Protein AF-A0A1L0B5M9-F1 (afdb_monomer)

Nearest PDB structures (foldseek):
  4ce4-assembly1_8  TM=8.262E-01  e=2.545E-02  Sus scrofa domesticus
  7azs-assembly1_L35A  TM=8.330E-01  e=3.297E-02  Thermus thermophilus HB8
  7aqc-assembly1_e  TM=8.482E-01  e=4.004E-02  Bacillus subtilis subsp. subtilis str. 168
  7p7u-assembly1_7  TM=8.386E-01  e=1.204E-01  Enterococcus faecalis
  3jcj-assembly1_c  TM=8.312E-01  e=1.204E-01  Escherichia coli

InterPro domains:
  IPR037229 Large ribosomal subunit protein bL35 superfamily [G3DSA:4.10.410.60] (30-116)

pLDDT: mean 73.49, std 15.87, range [45.53, 92.69]

Foldseek 3Di:
DVPVVVVVVVVVVVVVVVVVVPPPPPPPPDQQDADVVLVVFKDKAWDDDPDPDDDPDPDDQTAIAIWGADPDQPDPCVVDDPVVNVVRRDIDGDDPVVVVVNVVRGRDPVVVVRYDD

Radius of gyration: 28.57 Å; Cα contacts (8 Å, |Δi|>4): 88; chains: 1; bounding box: 44×77×72 Å

Structure (mmCIF, N/CA/C/O backbone):
data_AF-A0A1L0B5M9-F1
#
_entry.id   AF-A0A1L0B5M9-F1
#
loop_
_atom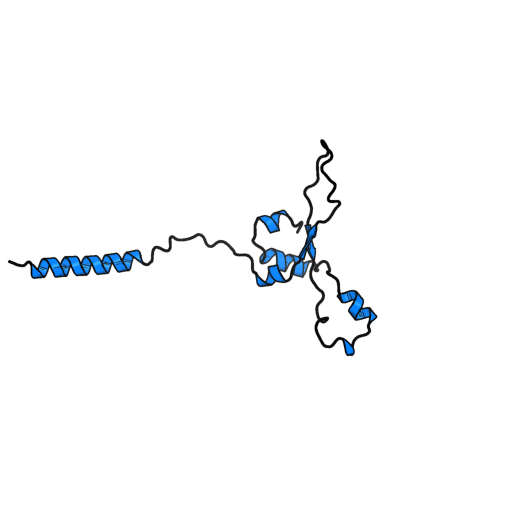_site.group_PDB
_atom_site.id
_atom_site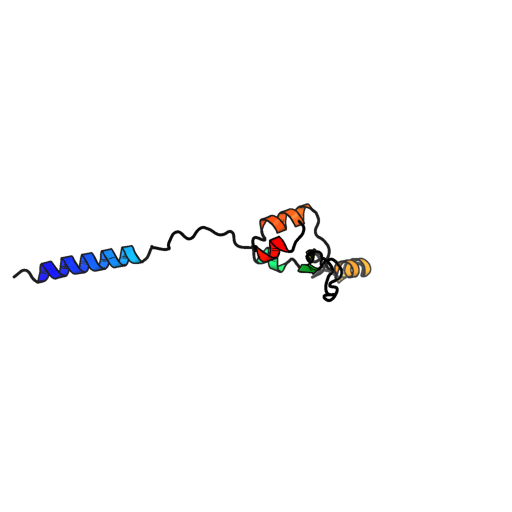.type_symbol
_atom_site.label_atom_id
_atom_site.label_alt_id
_atom_site.label_comp_id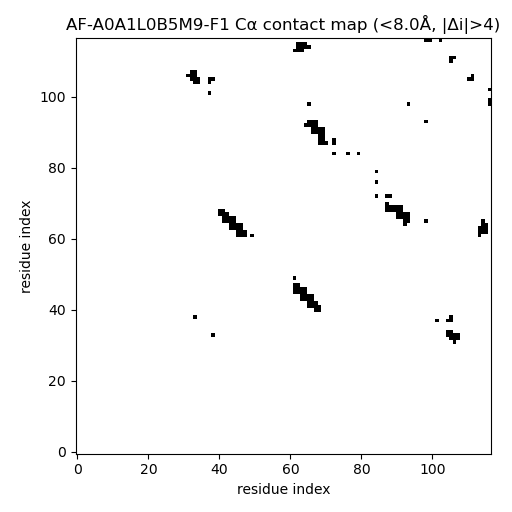
_atom_site.label_asym_id
_atom_site.label_entity_id
_atom_site.label_seq_id
_atom_site.pdbx_PDB_ins_code
_atom_site.Cartn_x
_atom_site.Cartn_y
_atom_site.Cartn_z
_atom_site.occupancy
_atom_site.B_iso_or_equiv
_atom_site.auth_seq_id
_atom_site.auth_comp_id
_atom_site.auth_asym_id
_atom_site.auth_atom_id
_atom_site.pdbx_PDB_model_num
ATOM 1 N N . MET A 1 1 ? -28.931 -50.492 48.708 1.00 47.66 1 MET A N 1
ATOM 2 C CA . MET A 1 1 ? -27.705 -50.072 47.990 1.00 47.66 1 MET A CA 1
ATOM 3 C C . MET A 1 1 ? -28.044 -49.790 46.533 1.00 47.66 1 MET A C 1
ATOM 5 O O . MET A 1 1 ? -28.486 -50.701 45.859 1.00 47.66 1 MET A O 1
ATOM 9 N N . ASN A 1 2 ? -27.847 -48.561 46.046 1.00 52.38 2 ASN A N 1
ATOM 10 C CA . ASN A 1 2 ? -27.824 -48.247 44.606 1.00 52.38 2 ASN A CA 1
ATOM 11 C C . ASN A 1 2 ? -26.658 -47.285 44.295 1.00 52.38 2 ASN A C 1
ATOM 13 O O . ASN A 1 2 ? -26.798 -46.319 43.550 1.00 52.38 2 ASN A O 1
ATOM 17 N N . PHE A 1 3 ? -25.483 -47.568 44.874 1.00 49.97 3 PHE A N 1
ATOM 18 C CA . PHE A 1 3 ? -24.237 -46.821 44.638 1.00 49.97 3 PHE A CA 1
ATOM 19 C C . PHE A 1 3 ? -23.835 -46.789 43.151 1.00 49.97 3 PHE A C 1
ATOM 21 O O . PHE A 1 3 ? -23.246 -45.818 42.685 1.00 49.97 3 PHE A O 1
ATOM 28 N N . LEU A 1 4 ? -24.224 -47.810 42.377 1.00 52.53 4 LEU A N 1
ATOM 29 C CA . LEU A 1 4 ? -23.974 -47.873 40.934 1.00 52.53 4 LEU A CA 1
ATOM 30 C C . LEU A 1 4 ? -24.808 -46.855 40.132 1.00 52.53 4 LEU A C 1
ATOM 32 O O . LEU A 1 4 ? -24.308 -46.314 39.150 1.00 52.53 4 LEU A O 1
ATOM 36 N N . LYS A 1 5 ? -26.038 -46.533 40.569 1.00 51.59 5 LYS A N 1
ATOM 37 C CA . LYS A 1 5 ? -26.913 -45.561 39.880 1.00 51.59 5 LYS A CA 1
ATOM 38 C C . LYS A 1 5 ? -26.490 -44.108 40.116 1.00 51.59 5 LYS A C 1
ATOM 40 O O . LYS A 1 5 ? -26.655 -43.272 39.228 1.00 51.59 5 LYS A O 1
ATOM 45 N N . LEU A 1 6 ? -25.915 -43.808 41.283 1.00 51.44 6 LEU A N 1
ATOM 46 C CA . LEU A 1 6 ? -25.412 -42.465 41.588 1.00 51.44 6 LEU A CA 1
ATOM 47 C C . LEU A 1 6 ? -24.201 -42.120 40.703 1.00 51.44 6 LEU A C 1
ATOM 49 O O . LEU A 1 6 ? -24.145 -41.034 40.135 1.00 51.44 6 LEU A O 1
ATOM 53 N N . ASN A 1 7 ? -23.295 -43.085 40.502 1.00 57.31 7 ASN A N 1
ATOM 54 C CA . ASN A 1 7 ? -22.105 -42.921 39.662 1.00 57.31 7 ASN A CA 1
ATOM 55 C C . ASN A 1 7 ? -22.414 -42.762 38.166 1.00 57.31 7 ASN A C 1
ATOM 57 O O . ASN A 1 7 ? -21.676 -42.075 37.463 1.00 57.31 7 ASN A O 1
ATOM 61 N N . SER A 1 8 ? -23.488 -43.371 37.652 1.00 55.09 8 SER A N 1
ATOM 62 C CA . SER A 1 8 ? -23.902 -43.163 36.256 1.00 55.09 8 SER A CA 1
ATOM 63 C C . SER A 1 8 ? -24.503 -41.776 36.025 1.00 55.09 8 SER A C 1
ATOM 65 O O . SER A 1 8 ? -24.272 -41.176 34.977 1.00 55.09 8 SER A O 1
ATOM 67 N N . PHE A 1 9 ? -25.241 -41.244 37.005 1.00 56.41 9 PHE A N 1
ATOM 68 C CA . PHE A 1 9 ? -25.853 -39.919 36.903 1.00 56.41 9 PHE A CA 1
ATOM 69 C C . PHE A 1 9 ? -24.792 -38.814 36.990 1.00 56.41 9 PHE A C 1
ATOM 71 O O . PHE A 1 9 ? -24.768 -37.912 36.155 1.00 56.41 9 PHE A O 1
ATOM 78 N N . THR A 1 10 ? -23.842 -38.932 37.923 1.00 55.88 10 THR A N 1
ATOM 79 C CA . THR A 1 10 ? -22.735 -37.972 38.063 1.00 55.88 10 THR A CA 1
ATOM 80 C C . THR A 1 10 ? -21.754 -38.021 36.888 1.00 55.88 10 THR A C 1
ATOM 82 O O . THR A 1 10 ? -21.311 -36.962 36.442 1.00 55.88 10 THR A O 1
ATOM 85 N N . LYS A 1 11 ? -21.473 -39.202 36.311 1.00 56.78 11 LYS A N 1
ATOM 86 C CA . LYS A 1 11 ? -20.664 -39.316 35.080 1.00 56.78 11 LYS A CA 1
ATOM 87 C C . LYS A 1 11 ? -21.343 -38.678 33.866 1.00 56.78 11 LYS A C 1
ATOM 89 O O . LYS A 1 11 ? -20.682 -37.959 33.121 1.00 56.78 11 LYS A O 1
ATOM 94 N N . ASN A 1 12 ? -22.651 -38.879 33.679 1.00 53.56 12 ASN A N 1
ATOM 95 C CA . ASN A 1 12 ? -23.386 -38.225 32.586 1.00 53.56 12 ASN A CA 1
ATOM 96 C C . ASN A 1 12 ? -23.391 -36.700 32.738 1.00 53.56 12 ASN A C 1
ATOM 98 O O . ASN A 1 12 ? -23.165 -35.980 31.768 1.00 53.56 12 ASN A O 1
ATOM 102 N N . ILE A 1 13 ? -23.556 -36.210 33.966 1.00 55.06 13 ILE A N 1
ATOM 103 C CA . ILE A 1 13 ? -23.497 -34.781 34.268 1.00 55.06 13 ILE A CA 1
ATOM 104 C C . ILE A 1 13 ? -22.107 -34.200 33.942 1.00 55.06 13 ILE A C 1
ATOM 106 O O . ILE A 1 13 ? -22.014 -33.175 33.264 1.00 55.06 13 ILE A O 1
ATOM 110 N N . GLN A 1 14 ? -21.020 -34.877 34.323 1.00 55.97 14 GLN A N 1
ATOM 111 C CA . GLN A 1 14 ? -19.650 -34.438 34.014 1.00 55.97 14 GLN A CA 1
ATOM 112 C C . GLN A 1 14 ? -19.365 -34.364 32.503 1.00 55.97 14 GLN A C 1
ATOM 114 O O . GLN A 1 14 ? -18.753 -33.395 32.050 1.00 55.97 14 GLN A O 1
ATOM 119 N N . HIS A 1 15 ? -19.860 -35.321 31.710 1.00 51.47 15 HIS A N 1
ATOM 120 C CA . HIS A 1 15 ? -19.733 -35.282 30.247 1.00 51.47 15 HIS A CA 1
ATOM 121 C C . HIS A 1 15 ? -20.578 -34.172 29.602 1.00 51.47 15 HIS A C 1
ATOM 123 O O . HIS A 1 15 ? -20.135 -33.549 28.636 1.00 51.47 15 HIS A O 1
ATOM 129 N N . THR A 1 16 ? -21.757 -33.856 30.151 1.00 53.09 16 THR A N 1
ATOM 130 C CA . THR A 1 16 ? -22.553 -32.712 29.672 1.00 53.09 16 THR A CA 1
ATOM 131 C C . THR A 1 16 ? -21.902 -31.366 30.007 1.00 53.09 16 THR A C 1
ATOM 133 O O . THR A 1 16 ? -21.843 -30.493 29.142 1.00 53.09 16 THR A O 1
ATOM 136 N N . PHE A 1 17 ? -21.307 -31.203 31.195 1.00 50.56 17 PHE A N 1
ATOM 137 C CA . PHE A 1 17 ? -20.585 -29.974 31.552 1.00 50.56 17 PHE A CA 1
ATOM 138 C C . PHE A 1 17 ? -19.289 -29.786 30.743 1.00 50.56 17 PHE A C 1
ATOM 140 O O . PHE A 1 17 ? -18.965 -28.656 30.367 1.00 50.56 17 PHE A O 1
ATOM 147 N N . SER A 1 18 ? -18.569 -30.863 30.399 1.00 51.06 18 SER A N 1
ATOM 148 C CA . SER A 1 18 ? -17.358 -30.756 29.566 1.00 51.06 18 SER A CA 1
ATOM 149 C C . SER A 1 18 ? -17.661 -30.416 28.098 1.00 51.06 18 SER A C 1
ATOM 151 O O . SER A 1 18 ? -16.814 -29.834 27.414 1.00 51.06 18 SER A O 1
ATOM 153 N N . LEU A 1 19 ? -18.861 -30.747 27.606 1.00 48.62 19 LEU A N 1
ATOM 154 C CA . LEU A 1 19 ? -19.331 -30.362 26.271 1.00 48.62 19 LEU A CA 1
ATOM 155 C C . LEU A 1 19 ? -19.823 -28.908 26.218 1.00 48.62 19 LEU A C 1
ATOM 157 O O . LEU A 1 19 ? -19.638 -28.246 25.197 1.00 48.62 19 LEU A O 1
ATOM 161 N N . VAL A 1 20 ? -20.370 -28.378 27.317 1.00 50.22 20 VAL A N 1
ATOM 162 C CA . VAL A 1 20 ? -20.799 -26.969 27.402 1.00 50.22 20 VAL A CA 1
ATOM 163 C C . VAL A 1 20 ? -19.604 -26.015 27.571 1.00 50.22 20 VAL A C 1
ATOM 165 O O . VAL A 1 20 ? -19.612 -24.917 27.014 1.00 50.22 20 VAL A O 1
ATOM 168 N N . ASN A 1 21 ? -18.520 -26.445 28.229 1.00 45.53 21 ASN A N 1
ATOM 169 C CA . ASN A 1 21 ? -17.331 -25.603 28.440 1.00 45.53 21 ASN A CA 1
ATOM 170 C C . ASN A 1 21 ? -16.427 -25.412 27.207 1.00 45.53 21 ASN A C 1
ATOM 172 O O . ASN A 1 21 ? -15.568 -24.535 27.225 1.00 45.53 21 ASN A O 1
ATOM 176 N N . ASN A 1 22 ? -16.614 -26.166 26.118 1.00 48.41 22 ASN A N 1
ATOM 177 C CA . ASN A 1 22 ? -15.731 -26.082 24.943 1.00 48.41 22 ASN A CA 1
ATOM 178 C C . ASN A 1 22 ? -16.214 -25.151 23.819 1.00 48.41 22 ASN A C 1
ATOM 180 O O . ASN A 1 22 ? -15.602 -25.115 22.751 1.00 48.41 22 ASN A O 1
ATOM 184 N N . ARG A 1 23 ? -17.288 -24.375 24.017 1.00 48.97 23 ARG A N 1
ATOM 185 C CA . ARG A 1 23 ? -17.748 -23.401 23.004 1.00 48.97 23 ARG A CA 1
ATOM 186 C C . ARG A 1 23 ? -18.145 -22.033 23.546 1.00 48.97 23 ARG A C 1
ATOM 188 O O . ARG A 1 23 ? -18.756 -21.258 22.819 1.00 48.97 23 ARG A O 1
ATOM 195 N N . PHE A 1 24 ? -17.698 -21.659 24.742 1.00 47.66 24 PHE A N 1
ATOM 196 C CA . PHE A 1 24 ? -17.606 -20.241 25.098 1.00 47.66 24 PHE A CA 1
ATOM 197 C C . PHE A 1 24 ? -16.348 -19.628 24.468 1.00 47.66 24 PHE A C 1
ATOM 199 O O . PHE A 1 24 ? -15.461 -19.109 25.142 1.00 47.66 24 PHE A O 1
ATOM 206 N N . TYR A 1 25 ? -16.284 -19.627 23.133 1.00 52.59 25 TYR A N 1
ATOM 207 C CA . TYR A 1 25 ? -15.614 -18.518 22.469 1.00 52.59 25 TYR A CA 1
ATOM 208 C C . TYR A 1 25 ? -16.499 -17.315 22.766 1.00 52.59 25 TYR A C 1
ATOM 210 O O . TYR A 1 25 ? -17.493 -17.101 22.074 1.00 52.59 25 TYR A O 1
ATOM 218 N N . GLY A 1 26 ? -16.207 -16.601 23.861 1.00 54.62 26 GLY A N 1
ATOM 219 C CA . GLY A 1 26 ? -16.895 -15.358 24.192 1.00 54.62 26 GLY A CA 1
ATOM 220 C C . GLY A 1 26 ? -17.026 -14.550 22.911 1.00 54.62 26 GLY A C 1
ATOM 221 O O . GLY A 1 26 ? -16.038 -14.455 22.180 1.00 54.62 26 GLY A O 1
ATOM 222 N N . ALA A 1 27 ? -18.248 -14.106 22.596 1.00 59.44 27 ALA A N 1
ATOM 223 C CA . ALA A 1 27 ? -18.602 -13.457 21.339 1.00 59.44 27 ALA A CA 1
ATOM 224 C C . ALA A 1 27 ? -17.687 -12.247 21.115 1.00 59.44 27 ALA A C 1
ATOM 226 O O . ALA A 1 27 ? -17.961 -11.124 21.533 1.00 59.44 27 ALA A O 1
ATOM 227 N N . LYS A 1 28 ? -16.517 -12.502 20.532 1.00 62.91 28 LYS A N 1
ATOM 228 C CA . LYS A 1 28 ? -15.468 -11.515 20.374 1.00 62.91 28 LYS A CA 1
ATOM 229 C C . LYS A 1 28 ? -15.937 -10.663 19.220 1.00 62.91 28 LYS A C 1
ATOM 231 O O . LYS A 1 28 ? -16.049 -11.168 18.104 1.00 62.91 28 LYS A O 1
ATOM 236 N N . LEU A 1 29 ? -16.251 -9.400 19.505 1.00 72.88 29 LEU A N 1
ATOM 237 C CA . LEU A 1 29 ? -16.613 -8.420 18.487 1.00 72.88 29 LEU A CA 1
ATOM 238 C C . LEU A 1 29 ? -15.668 -8.578 17.292 1.00 72.88 29 LEU A C 1
ATOM 240 O O . LEU A 1 29 ? -14.441 -8.543 17.440 1.00 72.88 29 LEU A O 1
ATOM 244 N N . HIS A 1 30 ? -16.242 -8.826 16.115 1.00 74.69 30 HIS A N 1
ATOM 245 C CA . HIS A 1 30 ? -15.469 -9.022 14.899 1.00 74.69 30 HIS A CA 1
ATOM 246 C C . HIS A 1 30 ? -14.769 -7.708 14.544 1.00 74.69 30 HIS A C 1
ATOM 248 O O . HIS A 1 30 ? -15.344 -6.813 13.932 1.00 74.69 30 HIS A O 1
ATOM 254 N N . HIS A 1 31 ? -13.504 -7.575 14.942 1.00 79.25 31 HIS A N 1
ATOM 255 C CA . HIS A 1 31 ? -12.673 -6.460 14.516 1.00 79.25 31 HIS A CA 1
ATOM 256 C C . HIS A 1 31 ? -12.199 -6.692 13.082 1.00 79.25 31 HIS A C 1
ATOM 258 O O . HIS A 1 31 ? -11.596 -7.726 12.777 1.00 79.25 31 HIS A O 1
ATOM 264 N N . LEU A 1 32 ? -12.431 -5.707 12.213 1.00 83.69 32 LEU A N 1
ATOM 265 C CA . LEU A 1 32 ? -11.863 -5.694 10.869 1.00 83.69 32 LEU A CA 1
ATOM 266 C C . LEU A 1 32 ? -10.335 -5.715 10.969 1.00 83.69 32 LEU A C 1
ATOM 268 O O . LEU A 1 32 ? -9.721 -4.833 11.573 1.00 83.69 32 LEU A O 1
ATOM 272 N N . LYS A 1 33 ? -9.719 -6.744 10.388 1.00 87.62 33 LYS A N 1
ATOM 273 C CA . LYS A 1 33 ? -8.264 -6.903 10.358 1.00 87.62 33 LYS A CA 1
ATOM 274 C C . LYS A 1 33 ? -7.710 -6.313 9.069 1.00 87.62 33 LYS A C 1
ATOM 276 O O . LYS A 1 33 ? -8.279 -6.513 8.000 1.00 87.62 33 LYS A O 1
ATOM 281 N N . THR A 1 34 ? -6.566 -5.639 9.161 1.00 88.56 34 THR A N 1
ATOM 282 C CA . THR A 1 34 ? -5.824 -5.191 7.977 1.00 88.56 34 THR A CA 1
ATOM 283 C C . THR A 1 34 ? -5.458 -6.377 7.093 1.00 88.56 34 THR A C 1
ATOM 285 O O . THR A 1 34 ? -4.913 -7.378 7.568 1.00 88.56 34 THR A O 1
ATOM 288 N N . ASN A 1 35 ? -5.698 -6.249 5.790 1.00 92.06 35 ASN A N 1
ATOM 289 C CA . ASN A 1 35 ? -5.249 -7.243 4.828 1.00 92.06 35 ASN A CA 1
ATOM 290 C C . ASN A 1 35 ? -3.722 -7.155 4.668 1.00 92.06 35 ASN A C 1
ATOM 292 O O . ASN A 1 35 ? -3.193 -6.226 4.052 1.00 92.06 35 ASN A O 1
ATOM 296 N N . LYS A 1 36 ? -3.009 -8.153 5.202 1.00 90.56 36 LYS A N 1
ATOM 297 C CA . LYS A 1 36 ? -1.538 -8.215 5.178 1.00 90.56 36 LYS A CA 1
ATOM 298 C C . LYS A 1 36 ? -0.962 -8.159 3.760 1.00 90.56 36 LYS A C 1
ATOM 300 O O . LYS A 1 36 ? 0.088 -7.560 3.554 1.00 90.56 36 LYS A O 1
ATOM 305 N N . SER A 1 37 ? -1.661 -8.728 2.775 1.00 92.69 37 SER A N 1
ATOM 306 C CA . SER A 1 37 ? -1.203 -8.720 1.379 1.00 92.69 37 SER A CA 1
ATOM 307 C C . SER A 1 37 ? -1.198 -7.311 0.780 1.00 92.69 37 SER A C 1
ATOM 309 O O . SER A 1 37 ? -0.285 -6.963 0.033 1.00 92.69 37 SER A O 1
ATOM 311 N N . VAL A 1 38 ? -2.170 -6.472 1.151 1.00 89.94 38 VAL A N 1
ATOM 312 C CA . VAL A 1 38 ? -2.222 -5.067 0.732 1.00 89.94 38 VAL A CA 1
ATOM 313 C C . VAL A 1 38 ? -1.132 -4.283 1.450 1.00 89.94 38 VAL A C 1
ATOM 315 O O . VAL A 1 38 ? -0.363 -3.580 0.799 1.00 89.94 38 VAL A O 1
ATOM 318 N N . LEU A 1 39 ? -1.002 -4.480 2.765 1.00 88.69 39 LEU A N 1
AT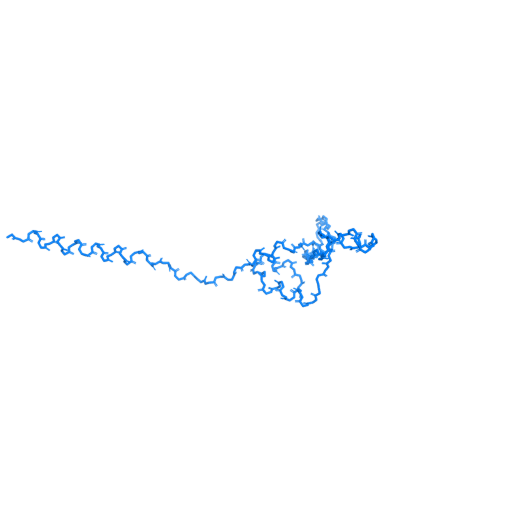OM 319 C CA . LEU A 1 39 ? 0.015 -3.816 3.579 1.00 88.69 39 LEU A CA 1
ATOM 320 C C . LEU A 1 39 ? 1.443 -4.093 3.075 1.00 88.69 39 LEU A C 1
ATOM 322 O O . LEU A 1 39 ? 2.248 -3.177 2.985 1.00 88.69 39 LEU A O 1
ATOM 326 N N . SER A 1 40 ? 1.743 -5.329 2.666 1.00 90.75 40 SER A N 1
ATOM 327 C CA . SER A 1 40 ? 3.071 -5.709 2.152 1.00 90.75 40 SER A CA 1
ATOM 328 C C . SER A 1 40 ? 3.470 -5.030 0.833 1.00 90.75 40 SER A C 1
ATOM 330 O O . SER A 1 40 ? 4.644 -5.022 0.468 1.00 90.75 40 SER A O 1
ATOM 332 N N . ARG A 1 41 ? 2.501 -4.472 0.095 1.00 90.19 41 ARG A N 1
ATOM 333 C CA . ARG A 1 41 ? 2.712 -3.857 -1.227 1.00 90.19 41 ARG A CA 1
ATOM 334 C C . ARG A 1 41 ? 2.758 -2.333 -1.183 1.00 90.19 41 ARG A C 1
ATOM 336 O O . ARG A 1 41 ? 3.042 -1.711 -2.209 1.00 90.19 41 ARG A O 1
ATOM 343 N N . ILE A 1 42 ? 2.483 -1.742 -0.024 1.00 90.88 42 ILE A N 1
ATOM 344 C CA . ILE A 1 42 ? 2.516 -0.298 0.185 1.00 90.88 42 ILE A CA 1
ATOM 345 C C . ILE A 1 42 ? 3.733 0.085 1.020 1.00 90.88 42 ILE A C 1
ATOM 347 O O . ILE A 1 42 ? 4.144 -0.636 1.926 1.00 90.88 42 ILE A O 1
ATOM 351 N N . LYS A 1 43 ? 4.303 1.247 0.721 1.00 89.75 43 LYS A N 1
ATOM 352 C CA . LYS A 1 43 ? 5.316 1.899 1.544 1.00 89.75 43 LYS A CA 1
ATOM 353 C C . LYS A 1 43 ? 4.726 3.199 2.066 1.00 89.75 43 LYS A C 1
ATOM 355 O O . LYS A 1 43 ? 4.216 3.994 1.285 1.00 89.75 43 LYS A O 1
ATOM 360 N N . ILE A 1 44 ? 4.785 3.395 3.374 1.00 88.00 44 ILE A N 1
ATOM 361 C CA . ILE A 1 44 ? 4.362 4.634 4.023 1.00 88.00 44 ILE A CA 1
ATOM 362 C C . ILE A 1 44 ? 5.610 5.507 4.139 1.00 88.00 44 ILE A C 1
ATOM 364 O O . ILE A 1 44 ? 6.633 5.049 4.649 1.00 88.00 44 ILE A O 1
ATOM 368 N N . VAL A 1 45 ? 5.559 6.717 3.594 1.00 85.75 45 VAL A N 1
ATOM 369 C CA . VAL A 1 45 ? 6.704 7.633 3.523 1.00 85.75 45 VAL A CA 1
ATOM 370 C C . VAL A 1 45 ? 6.307 8.957 4.172 1.00 85.75 45 VAL A C 1
ATOM 372 O O . VAL A 1 45 ? 5.242 9.466 3.829 1.00 85.75 45 VAL A O 1
ATOM 375 N N . PRO A 1 46 ? 7.109 9.517 5.094 1.00 80.81 46 PRO A N 1
ATOM 376 C CA . PRO A 1 46 ? 6.827 10.831 5.662 1.00 80.81 46 PRO A CA 1
ATOM 377 C C . PRO A 1 46 ? 6.864 11.905 4.569 1.00 80.81 46 PRO A C 1
ATOM 379 O O . PRO A 1 46 ? 7.696 11.866 3.661 1.00 80.81 46 PRO A O 1
ATOM 382 N N . GLN A 1 47 ? 5.944 12.853 4.654 1.00 73.50 47 GLN A N 1
ATOM 383 C CA . GLN A 1 47 ? 5.811 14.008 3.783 1.00 73.50 47 GLN A CA 1
ATOM 384 C C . GLN A 1 47 ? 6.024 15.267 4.628 1.00 73.50 47 GLN A C 1
ATOM 386 O O . GLN A 1 47 ? 5.339 15.488 5.624 1.00 73.50 47 GLN A O 1
ATOM 391 N N . GLY A 1 48 ? 6.995 16.081 4.213 1.00 63.72 48 GLY A N 1
ATOM 392 C CA . GLY A 1 48 ? 7.411 17.292 4.918 1.00 63.72 48 GLY A CA 1
ATOM 393 C C . GLY A 1 48 ? 8.783 17.158 5.579 1.00 63.72 48 GLY A C 1
ATOM 394 O O . GLY A 1 48 ? 9.388 16.085 5.605 1.00 63.72 48 GLY A O 1
ATOM 395 N N . ALA A 1 49 ? 9.298 18.279 6.082 1.00 55.28 49 ALA A N 1
ATOM 396 C CA . ALA A 1 49 ? 10.553 18.290 6.813 1.00 55.28 49 ALA A CA 1
ATOM 397 C C . ALA A 1 49 ? 10.334 17.668 8.199 1.00 55.28 49 ALA A C 1
ATOM 399 O O . ALA A 1 49 ? 9.606 18.218 9.020 1.00 55.28 49 ALA A O 1
ATOM 400 N N . THR A 1 50 ? 11.003 16.553 8.486 1.00 54.69 50 THR A N 1
ATOM 401 C CA . THR A 1 50 ? 11.195 16.057 9.855 1.00 54.69 50 THR A CA 1
ATOM 402 C C . THR A 1 50 ? 12.167 16.998 10.571 1.00 54.69 50 THR A C 1
ATOM 404 O O . THR A 1 50 ? 13.329 16.649 10.778 1.00 54.69 50 THR A O 1
ATOM 407 N N . LYS A 1 51 ? 11.775 18.251 10.830 1.00 52.69 51 LYS A N 1
ATOM 408 C CA . LYS A 1 51 ? 12.664 19.181 11.534 1.00 52.69 51 LYS A CA 1
ATOM 409 C C . LYS A 1 51 ? 12.812 18.735 12.994 1.00 52.69 51 LYS A C 1
ATOM 411 O O . LYS A 1 51 ? 11.822 18.316 13.595 1.00 52.69 51 LYS A O 1
ATOM 416 N N . PRO A 1 52 ? 14.029 18.810 13.561 1.00 51.25 52 PRO A N 1
ATOM 417 C CA . PRO A 1 52 ? 14.241 18.576 14.979 1.00 51.25 52 PRO A CA 1
ATOM 418 C C . PRO A 1 52 ? 13.480 19.625 15.790 1.00 51.25 52 PRO A C 1
ATOM 420 O O . PRO A 1 52 ? 13.348 20.774 15.369 1.00 51.25 52 PRO A O 1
ATOM 423 N N . THR A 1 53 ? 12.975 19.187 16.938 1.00 51.22 53 THR A N 1
ATOM 424 C CA . THR A 1 53 ? 12.201 19.943 17.921 1.00 51.22 53 THR A CA 1
ATOM 425 C C . THR A 1 53 ? 12.908 21.248 18.299 1.00 51.22 53 THR A C 1
ATOM 427 O O . THR A 1 53 ? 13.754 21.269 19.188 1.00 51.22 53 THR A O 1
ATOM 430 N N . ILE A 1 54 ? 12.567 22.347 17.627 1.00 55.69 54 ILE A N 1
ATOM 431 C CA . ILE A 1 54 ? 12.833 23.689 18.144 1.00 55.69 54 ILE A CA 1
ATOM 432 C C . ILE A 1 54 ? 11.765 23.922 19.221 1.00 55.69 54 ILE A C 1
ATOM 434 O O . ILE A 1 54 ? 10.576 23.770 18.919 1.00 55.69 54 ILE A O 1
ATOM 438 N N . PRO A 1 55 ? 12.138 24.228 20.474 1.00 52.56 55 PRO A N 1
ATOM 439 C CA . PRO A 1 55 ? 11.150 24.493 21.510 1.00 52.56 55 PRO A CA 1
ATOM 440 C C . PRO A 1 55 ? 10.297 25.705 21.094 1.00 52.56 55 PRO A C 1
ATOM 442 O O . PRO A 1 55 ? 10.838 26.732 20.693 1.00 52.56 55 PRO A O 1
ATOM 445 N N . ASN A 1 56 ? 8.969 25.562 21.190 1.00 57.03 56 ASN A N 1
ATOM 446 C CA . ASN A 1 56 ? 7.928 26.576 20.929 1.00 57.03 56 ASN A CA 1
ATOM 447 C C . ASN A 1 56 ? 7.461 26.794 19.477 1.00 57.03 56 ASN A C 1
ATOM 449 O O . ASN A 1 56 ? 6.870 27.831 19.189 1.00 57.03 56 ASN A O 1
ATOM 453 N N . THR A 1 57 ? 7.647 25.839 18.562 1.00 59.19 57 THR A N 1
ATOM 454 C CA . THR A 1 57 ? 6.923 25.863 17.270 1.00 59.19 57 THR A CA 1
ATOM 455 C C . THR A 1 57 ? 5.796 24.833 17.289 1.00 59.19 57 THR A C 1
ATOM 457 O O . THR A 1 57 ? 6.037 23.684 17.652 1.00 59.19 57 THR A O 1
ATOM 460 N N . GLU A 1 58 ? 4.575 25.221 16.904 1.00 57.72 58 GLU A N 1
ATOM 461 C CA . GLU A 1 58 ? 3.487 24.273 16.640 1.00 57.72 58 GLU A CA 1
ATOM 462 C C . GLU A 1 58 ? 3.922 23.355 15.490 1.00 57.72 58 GLU A C 1
ATOM 464 O O . GLU A 1 58 ? 3.996 23.756 14.329 1.00 57.72 58 GLU A O 1
ATOM 469 N N . VAL A 1 59 ? 4.331 22.133 15.832 1.00 57.16 59 VAL A N 1
ATOM 470 C CA . VAL A 1 59 ? 4.792 21.148 14.855 1.00 57.16 59 VAL A CA 1
ATOM 471 C C . VAL A 1 59 ? 3.559 20.539 14.201 1.00 57.16 59 VAL A C 1
ATOM 473 O O . VAL A 1 59 ? 2.792 19.835 14.862 1.00 57.16 59 VAL A O 1
ATOM 476 N N . GLU A 1 60 ? 3.371 20.796 12.905 1.00 56.41 60 GLU A N 1
ATOM 477 C CA . GLU A 1 60 ? 2.361 20.090 12.119 1.00 56.41 60 GLU A CA 1
ATOM 478 C C . GLU A 1 60 ? 2.577 18.575 12.257 1.00 56.41 60 GLU A C 1
ATOM 480 O O . GLU A 1 60 ? 3.718 18.099 12.169 1.00 56.41 60 GLU A O 1
ATOM 485 N N . PRO A 1 61 ? 1.512 17.788 12.493 1.00 56.78 61 PRO A N 1
ATOM 486 C CA . PRO A 1 61 ? 1.651 16.348 12.605 1.00 56.78 61 PRO A CA 1
ATOM 487 C C . PRO A 1 61 ? 2.274 15.808 11.311 1.00 56.78 61 PRO A C 1
ATOM 489 O O . PRO A 1 61 ? 1.871 16.223 10.222 1.00 56.78 61 PRO A O 1
ATOM 492 N N . PRO A 1 62 ? 3.248 14.884 11.398 1.00 60.84 62 PRO A N 1
ATOM 493 C CA . PRO A 1 62 ? 3.901 14.350 10.215 1.00 60.84 62 PRO A CA 1
ATOM 494 C C . PRO A 1 62 ? 2.847 13.725 9.300 1.00 60.84 62 PRO A C 1
ATOM 496 O O . PRO A 1 62 ? 2.220 12.725 9.648 1.00 60.84 62 PRO A O 1
ATOM 499 N N . SER A 1 63 ? 2.636 14.336 8.136 1.00 69.19 63 SER A N 1
ATOM 500 C CA . SER A 1 63 ? 1.794 13.762 7.092 1.00 69.19 63 SER A CA 1
ATOM 501 C C . SER A 1 63 ? 2.545 12.592 6.461 1.00 69.19 63 SER A C 1
ATOM 503 O O . SER A 1 63 ? 3.755 12.674 6.253 1.00 69.19 63 SER A O 1
ATOM 505 N N . PHE A 1 64 ? 1.882 11.472 6.179 1.00 80.06 64 PHE A N 1
ATOM 506 C CA . PHE A 1 64 ? 2.510 10.356 5.472 1.00 80.06 64 PHE A CA 1
ATOM 507 C C . PHE A 1 64 ? 1.800 10.076 4.151 1.00 80.06 64 PHE A C 1
ATOM 509 O O . PHE A 1 64 ? 0.574 9.975 4.080 1.00 80.06 64 PHE A O 1
ATOM 516 N N . LYS A 1 65 ? 2.592 9.858 3.099 1.00 85.56 65 LYS A N 1
ATOM 517 C CA . LYS A 1 65 ? 2.123 9.402 1.791 1.00 85.56 65 LYS A CA 1
ATOM 518 C C . LYS A 1 65 ? 2.190 7.892 1.666 1.00 85.56 65 LYS A C 1
ATOM 520 O O . LYS A 1 65 ? 3.128 7.242 2.130 1.00 85.56 65 LYS A O 1
ATOM 525 N N . ILE A 1 66 ? 1.222 7.344 0.938 1.00 89.31 66 ILE A N 1
ATOM 526 C CA . ILE A 1 66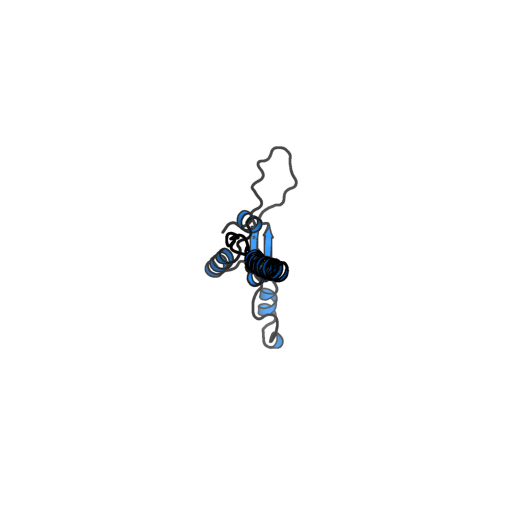 ? 1.272 5.964 0.464 1.00 89.31 66 ILE A CA 1
ATOM 527 C C . ILE A 1 66 ? 1.997 5.934 -0.872 1.00 89.31 66 ILE A C 1
ATOM 529 O O . ILE A 1 66 ? 1.637 6.639 -1.809 1.00 89.31 66 ILE A O 1
ATOM 533 N N . MET A 1 67 ? 2.970 5.045 -0.974 1.00 90.69 67 MET A N 1
ATOM 534 C CA . MET A 1 67 ? 3.772 4.830 -2.161 1.00 90.69 67 MET A CA 1
ATOM 535 C C . MET A 1 67 ? 3.699 3.353 -2.570 1.00 90.69 67 MET A C 1
ATOM 537 O O . MET A 1 67 ? 3.665 2.457 -1.727 1.00 90.69 67 MET A O 1
ATOM 541 N N . THR A 1 68 ? 3.672 3.074 -3.870 1.00 91.94 68 THR A N 1
ATOM 542 C CA . THR A 1 68 ? 3.579 1.717 -4.443 1.00 91.94 68 THR A CA 1
ATOM 543 C C . THR A 1 68 ? 4.671 1.497 -5.483 1.00 91.94 68 THR A C 1
ATOM 545 O O . THR A 1 68 ? 5.127 2.445 -6.119 1.00 91.94 68 THR A O 1
ATOM 548 N N . LYS A 1 69 ? 5.117 0.251 -5.666 1.00 91.19 69 LYS A N 1
ATOM 549 C CA . LYS A 1 69 ? 6.090 -0.089 -6.717 1.00 91.19 69 LYS A CA 1
ATOM 550 C C . LYS A 1 69 ? 5.422 -0.124 -8.092 1.00 91.19 69 LYS A C 1
ATOM 552 O O . LYS A 1 69 ? 4.244 -0.464 -8.216 1.00 91.19 69 LYS A O 1
ATOM 557 N N . HIS A 1 70 ? 6.190 0.164 -9.138 1.00 89.25 70 HIS A N 1
ATOM 558 C CA . HIS A 1 70 ? 5.738 -0.092 -10.501 1.00 89.25 70 HIS A CA 1
ATOM 559 C C . HIS A 1 70 ? 5.637 -1.594 -10.784 1.00 89.25 70 HIS A C 1
ATOM 561 O O . HIS A 1 70 ? 6.432 -2.405 -10.309 1.00 89.25 70 HIS A O 1
ATOM 567 N N . THR A 1 71 ? 4.662 -1.960 -11.610 1.00 87.38 71 THR A N 1
ATOM 568 C CA . THR A 1 71 ? 4.486 -3.327 -12.097 1.00 87.38 71 THR A CA 1
ATOM 569 C C . THR A 1 71 ? 5.286 -3.568 -13.380 1.00 87.38 71 THR A C 1
ATOM 571 O O . THR A 1 71 ? 5.654 -2.638 -14.106 1.00 87.38 71 THR A O 1
ATOM 574 N N . GLY A 1 72 ? 5.562 -4.842 -13.679 1.00 85.69 72 GLY A N 1
ATOM 575 C CA . GLY A 1 72 ? 6.196 -5.245 -14.938 1.00 85.69 72 GLY A CA 1
ATOM 576 C C . GLY A 1 72 ? 7.699 -4.960 -15.027 1.00 85.69 72 GLY A C 1
ATOM 577 O O . GLY A 1 72 ? 8.215 -4.819 -16.136 1.00 85.69 72 GLY A O 1
ATOM 578 N N . VAL A 1 73 ? 8.387 -4.861 -13.887 1.00 84.81 73 VAL A N 1
ATOM 579 C CA . VAL A 1 73 ? 9.847 -4.641 -13.797 1.00 84.81 73 VAL A CA 1
ATOM 580 C C . VAL A 1 73 ? 10.588 -5.891 -13.314 1.00 84.81 73 VAL A C 1
ATOM 582 O O . VAL A 1 73 ? 11.803 -5.898 -13.271 1.00 84.81 73 VAL A O 1
ATOM 585 N N . GLN A 1 74 ? 9.878 -6.959 -12.947 1.00 85.44 74 GLN A N 1
ATOM 586 C CA . GLN A 1 74 ? 10.501 -8.154 -12.371 1.00 85.44 74 GLN A CA 1
ATOM 587 C C . GLN A 1 74 ? 11.084 -9.095 -13.438 1.00 85.44 74 GLN A C 1
ATOM 589 O O . GLN A 1 74 ? 12.156 -9.656 -13.249 1.00 85.44 74 GLN A O 1
ATOM 594 N N . HIS A 1 75 ? 10.394 -9.248 -14.572 1.00 87.94 75 HIS A N 1
ATOM 595 C CA . HIS A 1 75 ? 10.760 -10.167 -15.653 1.00 87.94 75 HIS A CA 1
ATOM 596 C C . HIS A 1 75 ? 10.487 -9.536 -17.028 1.00 87.94 75 HIS A C 1
ATOM 598 O O . HIS A 1 75 ? 9.792 -8.519 -17.130 1.00 87.94 75 HIS A O 1
ATOM 604 N N . GLY A 1 76 ? 11.037 -10.130 -18.095 1.00 85.06 76 GLY A N 1
ATOM 605 C CA . GLY A 1 76 ? 10.834 -9.656 -19.473 1.00 85.06 76 GLY A CA 1
ATOM 606 C C . GLY A 1 76 ? 11.437 -8.274 -19.746 1.00 85.06 76 GLY A C 1
ATOM 607 O O . GLY A 1 76 ? 10.934 -7.530 -20.585 1.00 85.06 76 GLY A O 1
ATOM 608 N N . ILE A 1 77 ? 12.481 -7.908 -18.997 1.00 84.56 77 ILE A N 1
ATOM 609 C CA . ILE A 1 77 ? 13.120 -6.586 -19.048 1.00 84.56 77 ILE A CA 1
ATOM 610 C C . ILE A 1 77 ? 13.998 -6.450 -20.295 1.00 84.56 77 ILE A C 1
ATOM 612 O O . ILE A 1 77 ? 14.034 -5.379 -20.880 1.00 84.56 77 ILE A O 1
ATOM 616 N N . ALA A 1 78 ? 14.633 -7.537 -20.749 1.00 84.56 78 ALA A N 1
ATOM 617 C CA . ALA A 1 78 ? 15.541 -7.532 -21.901 1.00 84.56 78 ALA A CA 1
ATOM 618 C C . ALA A 1 78 ? 14.892 -7.029 -23.206 1.00 84.56 78 ALA A C 1
ATOM 620 O O . ALA A 1 78 ? 15.574 -6.487 -24.063 1.00 84.56 78 ALA A O 1
ATOM 621 N N . LYS A 1 79 ? 13.565 -7.167 -23.343 1.00 86.50 79 LYS A N 1
ATOM 622 C C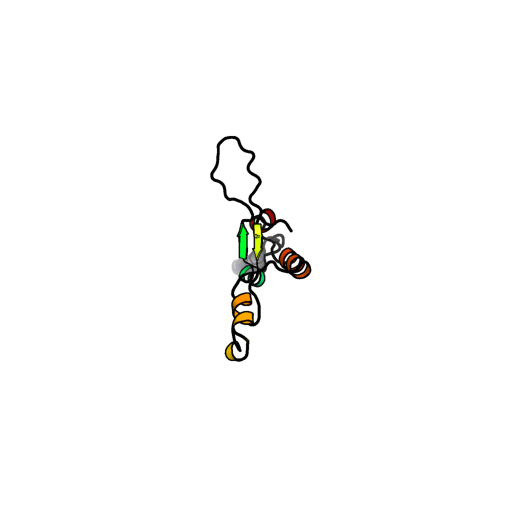A . LYS A 1 79 ? 12.795 -6.680 -24.502 1.00 86.50 79 LYS A CA 1
ATOM 623 C C . LYS A 1 79 ? 12.345 -5.218 -24.366 1.00 86.50 79 LYS A C 1
ATOM 625 O O . LYS A 1 79 ? 11.626 -4.721 -25.227 1.00 86.50 79 LYS A O 1
ATOM 630 N N . LYS A 1 80 ? 12.671 -4.545 -23.258 1.00 84.94 80 LYS A N 1
ATOM 631 C CA . LYS A 1 80 ? 12.222 -3.182 -22.947 1.00 84.94 80 LYS A CA 1
ATOM 632 C C . LYS A 1 80 ? 13.396 -2.219 -23.040 1.00 84.94 80 LYS A C 1
ATOM 634 O O . LYS A 1 80 ? 14.482 -2.505 -22.551 1.00 84.94 80 LYS A O 1
ATOM 639 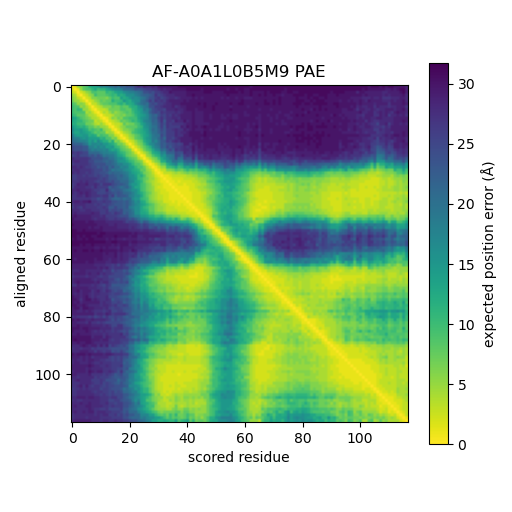N N . GLU A 1 81 ? 13.139 -1.044 -23.603 1.00 86.00 81 GLU A N 1
ATOM 640 C CA . GLU A 1 81 ? 14.096 0.062 -23.625 1.00 86.00 81 GLU A CA 1
ATOM 641 C C . GLU A 1 81 ? 14.601 0.384 -22.210 1.00 86.00 81 GLU A C 1
ATOM 643 O O . GLU A 1 81 ? 13.804 0.539 -21.276 1.00 86.00 81 GLU A O 1
ATOM 648 N N . ALA A 1 82 ? 15.919 0.551 -22.062 1.00 83.94 82 ALA A N 1
ATOM 649 C CA . ALA A 1 82 ? 16.555 0.800 -20.770 1.00 83.94 82 ALA A CA 1
ATOM 650 C C . ALA A 1 82 ? 15.934 2.003 -20.038 1.00 83.94 82 ALA A C 1
ATOM 652 O O . ALA A 1 82 ? 15.584 1.878 -18.863 1.00 83.94 82 ALA A O 1
ATOM 653 N N . ARG A 1 83 ? 15.678 3.117 -20.744 1.00 84.44 83 ARG A N 1
ATOM 654 C CA . ARG A 1 83 ? 15.038 4.325 -20.182 1.00 84.44 83 ARG A CA 1
ATOM 655 C C . ARG A 1 83 ? 13.700 4.007 -19.499 1.00 84.44 83 ARG A C 1
ATOM 657 O O . ARG A 1 83 ? 13.538 4.273 -18.314 1.00 84.44 83 ARG A O 1
ATOM 664 N N . ARG A 1 84 ? 12.808 3.272 -20.178 1.00 81.56 84 ARG A N 1
ATOM 665 C CA . ARG A 1 84 ? 11.494 2.870 -19.631 1.00 81.56 84 ARG A CA 1
ATOM 666 C C . ARG A 1 84 ? 11.586 1.956 -18.409 1.00 81.56 84 ARG A C 1
ATOM 668 O O . ARG A 1 84 ? 10.613 1.829 -17.663 1.00 81.56 84 ARG A O 1
ATOM 675 N N . THR A 1 85 ? 12.693 1.235 -18.244 1.00 80.75 85 THR A N 1
ATOM 676 C CA . THR A 1 85 ? 12.900 0.349 -17.089 1.00 80.75 85 THR A CA 1
ATOM 677 C C . THR A 1 85 ? 13.455 1.108 -15.893 1.00 80.75 85 THR A C 1
ATOM 679 O O . THR A 1 85 ? 13.046 0.817 -14.771 1.00 80.75 85 THR A O 1
ATOM 682 N N . VAL A 1 86 ? 14.319 2.102 -16.128 1.00 82.31 86 VAL A N 1
ATOM 683 C CA . VAL A 1 86 ? 14.892 2.972 -15.092 1.00 82.31 86 VAL A CA 1
ATOM 684 C C . VAL A 1 86 ? 13.792 3.780 -14.409 1.00 82.31 86 VAL A C 1
ATOM 686 O O . VAL A 1 86 ? 13.695 3.727 -13.183 1.00 82.31 86 VAL A O 1
ATOM 689 N N . ASP A 1 87 ? 12.881 4.376 -15.182 1.00 79.50 87 ASP A N 1
ATOM 690 C CA . ASP A 1 87 ? 11.744 5.150 -14.653 1.00 79.50 87 ASP A CA 1
ATOM 691 C C . ASP A 1 87 ? 10.843 4.330 -13.714 1.00 79.50 87 ASP A C 1
ATOM 693 O O . ASP A 1 87 ? 10.170 4.865 -12.835 1.00 79.50 87 ASP A O 1
ATOM 697 N N . LYS A 1 88 ? 10.834 3.001 -13.871 1.00 82.69 88 LYS A N 1
ATOM 698 C CA . LYS A 1 88 ? 9.994 2.087 -13.088 1.00 82.69 88 LYS A CA 1
ATOM 699 C C . LYS A 1 88 ? 10.699 1.475 -11.874 1.00 82.69 88 LYS A C 1
ATOM 701 O O . LYS A 1 88 ? 10.069 0.710 -11.145 1.00 82.69 88 LYS A O 1
ATOM 706 N N . ARG A 1 89 ? 11.977 1.777 -11.621 1.00 79.00 89 ARG A N 1
ATOM 707 C CA . ARG A 1 89 ? 12.708 1.247 -10.448 1.00 79.00 89 ARG A CA 1
ATOM 708 C C . ARG A 1 89 ? 12.298 1.910 -9.124 1.00 79.00 89 ARG A C 1
ATOM 710 O O . ARG A 1 89 ? 12.631 1.388 -8.062 1.00 79.00 89 ARG A O 1
ATOM 717 N N . GLY A 1 90 ? 11.564 3.022 -9.175 1.00 85.19 90 GLY A N 1
ATOM 718 C CA . GLY A 1 90 ? 11.130 3.786 -8.006 1.00 85.19 90 GLY A CA 1
ATOM 719 C C . GLY A 1 90 ? 9.801 3.347 -7.380 1.00 85.19 90 GLY A C 1
ATOM 720 O O . GLY A 1 90 ? 9.116 2.425 -7.832 1.00 85.19 90 GLY A O 1
ATOM 721 N N . TYR A 1 91 ? 9.430 4.064 -6.319 1.00 89.44 91 TYR A N 1
ATOM 722 C CA . TYR A 1 91 ? 8.067 4.067 -5.803 1.00 89.44 91 TYR A CA 1
ATOM 723 C C . TYR A 1 91 ? 7.305 5.260 -6.378 1.00 89.44 91 TYR A C 1
ATOM 725 O O . TYR A 1 91 ? 7.883 6.326 -6.577 1.00 89.44 91 TYR A O 1
ATOM 733 N N . ARG A 1 92 ? 5.999 5.101 -6.568 1.00 90.19 92 ARG A N 1
ATOM 734 C CA . ARG A 1 92 ? 5.103 6.164 -7.023 1.00 90.19 92 ARG A CA 1
ATOM 735 C C . ARG A 1 92 ? 3.874 6.282 -6.142 1.00 90.19 92 ARG A C 1
ATOM 737 O O . ARG A 1 92 ? 3.429 5.293 -5.549 1.00 90.19 92 ARG A O 1
ATOM 744 N N . GLU A 1 93 ? 3.285 7.466 -6.136 1.00 90.06 93 GLU A N 1
ATOM 745 C CA . GLU A 1 93 ? 1.975 7.672 -5.534 1.00 90.06 93 GLU A CA 1
ATOM 746 C C . GLU A 1 93 ? 0.916 6.887 -6.342 1.00 90.06 93 GLU A C 1
ATOM 748 O O . GLU A 1 93 ? 0.914 6.937 -7.579 1.00 90.06 93 GLU A O 1
ATOM 753 N N . PRO A 1 94 ? 0.064 6.073 -5.691 1.00 91.00 94 PRO A N 1
ATOM 754 C CA . PRO A 1 94 ? -1.010 5.371 -6.375 1.00 91.00 94 PRO A CA 1
ATOM 755 C C . PRO A 1 94 ? -2.069 6.362 -6.870 1.00 91.00 94 PRO A C 1
ATOM 757 O O . PRO A 1 94 ? -2.285 7.416 -6.281 1.00 91.00 94 PRO A O 1
ATOM 760 N N . ASN A 1 95 ? -2.790 5.995 -7.931 1.00 91.69 95 ASN A N 1
ATOM 761 C CA . ASN A 1 95 ? -3.918 6.803 -8.390 1.00 91.69 95 ASN A CA 1
ATOM 762 C C . ASN A 1 95 ? -5.056 6.832 -7.344 1.00 91.69 95 ASN A C 1
ATOM 764 O O . ASN A 1 95 ? -5.117 6.003 -6.430 1.00 91.69 95 ASN A O 1
ATOM 768 N N . LYS A 1 96 ? -6.007 7.759 -7.514 1.00 90.56 96 LYS A N 1
ATOM 769 C CA . LYS A 1 96 ? -7.129 7.967 -6.581 1.00 90.56 96 LYS A CA 1
ATOM 770 C C . LYS A 1 96 ? -7.941 6.692 -6.304 1.00 90.56 96 LYS A C 1
ATOM 772 O O . LYS A 1 96 ? -8.333 6.442 -5.167 1.00 90.56 96 LYS A O 1
ATOM 777 N N . LEU A 1 97 ? -8.169 5.862 -7.325 1.00 90.94 97 LEU A N 1
ATOM 778 C CA . LEU A 1 97 ? -8.932 4.615 -7.197 1.00 90.94 97 LEU A CA 1
ATOM 779 C C . LEU A 1 97 ? -8.186 3.565 -6.369 1.00 90.94 97 LEU A C 1
ATOM 781 O O . LEU A 1 97 ? -8.761 2.968 -5.460 1.00 90.94 97 LEU A O 1
ATOM 785 N N . VAL A 1 98 ? -6.896 3.375 -6.636 1.00 89.75 98 VAL A N 1
ATOM 786 C CA . VAL A 1 98 ? -6.039 2.452 -5.885 1.00 89.75 98 VAL A CA 1
ATOM 787 C C . VAL A 1 98 ? -5.863 2.946 -4.451 1.00 89.75 98 VAL A C 1
ATOM 789 O O . VAL A 1 98 ? -5.918 2.140 -3.526 1.00 89.75 98 VAL A O 1
ATOM 792 N N . LYS A 1 99 ? -5.747 4.261 -4.231 1.00 89.94 99 LYS A N 1
ATOM 793 C CA . LYS A 1 99 ? -5.724 4.846 -2.882 1.00 89.94 99 LYS A CA 1
ATOM 794 C C . LYS A 1 99 ? -7.017 4.524 -2.120 1.00 89.94 99 LYS A C 1
ATOM 796 O O . LYS A 1 99 ? -6.951 4.028 -0.996 1.00 89.94 99 LYS A O 1
ATOM 801 N N . LYS A 1 100 ? -8.189 4.685 -2.754 1.00 89.69 100 LYS A N 1
ATOM 802 C CA . LYS A 1 100 ? -9.491 4.301 -2.174 1.00 89.69 100 LYS A CA 1
ATOM 803 C C . LYS A 1 100 ? -9.564 2.803 -1.865 1.00 89.69 100 LYS A C 1
ATOM 805 O O . LYS A 1 100 ? -10.042 2.434 -0.798 1.00 89.69 100 LYS A O 1
ATOM 810 N N . TYR A 1 101 ? -9.050 1.953 -2.754 1.00 90.94 101 TYR A N 1
ATOM 811 C CA . TYR A 1 101 ? -8.957 0.512 -2.513 1.00 90.94 101 TYR A CA 1
ATOM 812 C C . TYR A 1 101 ? -8.104 0.215 -1.273 1.00 90.94 101 TYR A C 1
ATOM 814 O O . TYR A 1 101 ? -8.578 -0.439 -0.351 1.00 90.94 101 TYR A O 1
ATOM 822 N N . ILE A 1 102 ? -6.885 0.755 -1.190 1.00 89.75 102 ILE A N 1
ATOM 823 C CA . ILE A 1 102 ? -5.985 0.537 -0.047 1.00 89.75 102 ILE A CA 1
ATOM 824 C C . ILE A 1 102 ? -6.647 0.994 1.267 1.00 89.75 102 ILE A C 1
ATOM 826 O O . ILE A 1 102 ? -6.582 0.268 2.261 1.00 89.75 102 ILE A O 1
ATOM 830 N N . LYS A 1 103 ? -7.359 2.132 1.264 1.00 88.44 103 LYS A N 1
ATOM 831 C CA . LYS A 1 103 ? -8.111 2.651 2.427 1.00 88.44 103 LYS A CA 1
ATOM 832 C C . LYS A 1 103 ? -9.102 1.637 2.995 1.00 88.44 103 LYS A C 1
ATOM 834 O O . LYS A 1 103 ? -9.229 1.501 4.215 1.00 88.44 103 LYS A O 1
ATOM 839 N N . SER A 1 104 ? -9.785 0.912 2.114 1.00 87.81 104 SER A N 1
ATOM 840 C CA . SER A 1 104 ? -10.786 -0.087 2.487 1.00 87.81 104 SER A CA 1
ATOM 841 C C . SER A 1 104 ? -10.192 -1.344 3.119 1.00 87.81 104 SER A C 1
ATOM 843 O O . SER A 1 104 ? -10.931 -2.052 3.785 1.00 87.81 104 SER A O 1
ATOM 845 N N . PHE A 1 105 ? -8.892 -1.618 2.942 1.00 89.44 105 PHE A N 1
ATOM 846 C CA . PHE A 1 105 ? -8.241 -2.849 3.423 1.00 89.44 105 PHE A CA 1
ATOM 847 C C . PHE A 1 105 ? -7.198 -2.630 4.522 1.00 89.44 105 PHE A C 1
ATOM 849 O O . PHE A 1 105 ? -6.755 -3.592 5.156 1.00 89.44 105 PHE A O 1
ATOM 856 N N . VAL A 1 106 ? -6.791 -1.384 4.757 1.00 85.88 106 VAL A N 1
ATOM 857 C CA . VAL A 1 106 ? -5.921 -1.004 5.871 1.00 85.88 106 VAL A CA 1
ATOM 858 C C . VAL A 1 106 ? -6.804 -0.519 7.012 1.00 85.88 106 VAL A C 1
ATOM 860 O O . VAL A 1 106 ? -7.368 0.569 6.936 1.00 85.88 106 VAL A O 1
ATOM 863 N N . HIS A 1 107 ? -6.952 -1.333 8.058 1.00 84.19 107 HIS A N 1
ATOM 864 C CA . HIS A 1 107 ? -7.819 -1.060 9.217 1.00 84.19 107 HIS A CA 1
ATOM 865 C C . HIS A 1 107 ? -7.045 -0.748 10.499 1.00 84.19 107 HIS A C 1
ATOM 867 O O . HIS A 1 107 ? -7.646 -0.429 11.523 1.00 84.19 107 HIS A O 1
ATOM 873 N N . ASP A 1 108 ? -5.718 -0.820 10.445 1.00 82.81 108 ASP A N 1
ATOM 874 C CA . ASP A 1 108 ? -4.852 -0.476 11.563 1.00 82.81 108 ASP A CA 1
ATOM 875 C C . ASP A 1 108 ? -5.042 1.003 11.930 1.00 82.81 108 ASP A C 1
ATOM 877 O O . ASP A 1 108 ? -4.876 1.897 11.093 1.00 82.81 108 ASP A O 1
ATOM 881 N N . LYS A 1 109 ? -5.428 1.254 13.187 1.00 80.81 109 LYS A N 1
ATOM 882 C CA . LYS A 1 109 ? -5.724 2.597 13.699 1.00 80.81 109 LYS A CA 1
ATOM 883 C C . LYS A 1 109 ? -4.502 3.508 13.647 1.00 80.81 109 LYS A C 1
ATOM 885 O O . LYS A 1 109 ? -4.667 4.696 13.383 1.00 80.81 109 LYS A O 1
ATOM 890 N N . ASN A 1 110 ? -3.306 2.970 13.871 1.00 79.75 110 ASN A N 1
ATOM 891 C CA . ASN A 1 110 ? -2.081 3.761 13.854 1.00 79.75 110 ASN A CA 1
ATOM 892 C C . ASN A 1 110 ? -1.779 4.204 12.426 1.00 79.75 110 ASN A C 1
ATOM 894 O O . ASN A 1 110 ? -1.576 5.383 12.176 1.00 79.75 110 ASN A O 1
ATOM 898 N N . ILE A 1 111 ? -1.884 3.288 11.464 1.00 77.50 111 ILE A N 1
ATOM 899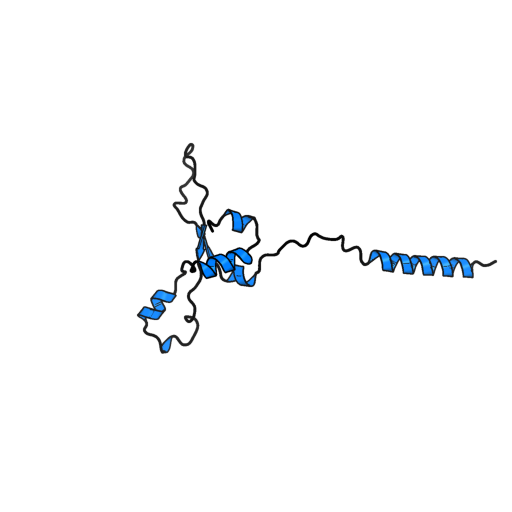 C CA . ILE A 1 111 ? -1.633 3.591 10.051 1.00 77.50 111 ILE A CA 1
ATOM 900 C C . ILE A 1 111 ? -2.664 4.582 9.495 1.00 77.50 111 ILE A C 1
ATOM 902 O O . ILE A 1 111 ? -2.306 5.504 8.767 1.00 77.50 111 ILE A O 1
ATOM 906 N N . ARG A 1 112 ? -3.946 4.428 9.848 1.00 79.00 112 ARG A N 1
ATOM 907 C CA . ARG A 1 112 ? -5.010 5.323 9.365 1.00 79.00 112 ARG A CA 1
ATOM 908 C C . ARG A 1 112 ? -4.857 6.767 9.831 1.00 79.00 112 ARG A C 1
ATOM 910 O O . ARG A 1 112 ? -5.251 7.647 9.079 1.00 79.00 112 ARG A O 1
ATOM 917 N N . LYS A 1 113 ? -4.321 6.993 11.034 1.00 78.44 113 LYS A N 1
ATOM 918 C CA . LYS A 1 113 ? -4.078 8.339 11.581 1.00 78.44 113 LYS A CA 1
ATOM 919 C C . LYS A 1 113 ? -2.919 9.060 10.894 1.00 78.44 113 LYS A C 1
ATOM 921 O O . LYS A 1 113 ? -2.901 10.279 10.876 1.00 78.44 113 LYS A O 1
ATOM 926 N N . LEU A 1 114 ? -1.959 8.302 10.369 1.00 71.44 114 LEU A N 1
ATOM 927 C CA . LEU A 1 114 ? -0.736 8.839 9.771 1.00 71.44 114 LEU A CA 1
ATOM 928 C C . LEU A 1 114 ? -0.944 9.292 8.318 1.00 71.44 114 LEU A C 1
ATOM 930 O O . LEU A 1 114 ? -0.171 10.090 7.802 1.00 71.44 114 LEU A O 1
ATOM 934 N N . ILE A 1 115 ? -1.962 8.770 7.635 1.00 71.94 115 ILE A N 1
ATOM 935 C CA . ILE A 1 115 ? -2.147 8.977 6.198 1.00 71.94 115 ILE A CA 1
ATOM 936 C C . ILE A 1 115 ? -3.265 9.982 5.955 1.00 71.94 115 ILE A C 1
ATOM 938 O O . ILE A 1 115 ? -4.407 9.744 6.353 1.00 71.94 115 ILE A O 1
ATOM 942 N N . ASP A 1 116 ? -2.948 11.039 5.211 1.00 67.81 116 ASP A N 1
ATOM 943 C CA . ASP A 1 116 ? -3.953 11.928 4.637 1.00 67.81 116 ASP A CA 1
AT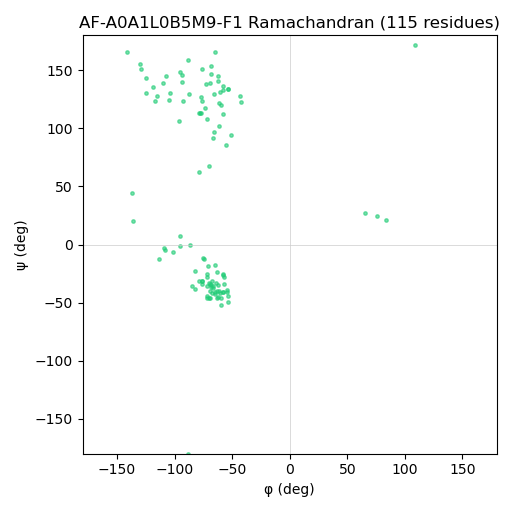OM 944 C C . ASP A 1 116 ? -4.568 11.265 3.388 1.00 67.81 116 ASP A C 1
ATOM 946 O O . ASP A 1 116 ? -3.876 10.960 2.404 1.00 67.81 116 ASP A O 1
ATOM 950 N N . TRP A 1 117 ? -5.853 10.908 3.466 1.00 70.44 117 TRP A N 1
ATOM 951 C CA . TRP A 1 117 ? -6.528 10.004 2.521 1.00 70.44 117 TRP A CA 1
ATOM 952 C C . TRP A 1 117 ? -7.182 10.712 1.344 1.00 70.44 117 TRP A C 1
ATOM 954 O O . TRP A 1 117 ? -8.217 11.366 1.570 1.00 70.44 117 TRP A O 1
#

Organism: NCBI:txid56406

Mean predicted aligned error: 15.01 Å

Sequence (117 aa):
MNFLKLNSFTKNIQHTFSLVNNRFYGAKLHHLKTNKSVLSRIKIVPQGATKPTIPNTEVEPPSFKIMTKHTGVQHGIAKKEARRTVDKRGYREPNKLVKKYIKSFVHDKNIRKLIDW

Solvent-accessible surface area (backbone atoms only — not comparable to full-atom values): 7506 Å² total; per-residue (Å²): 140,63,72,70,60,55,55,54,54,52,51,53,51,52,55,52,53,59,62,61,68,74,66,71,70,67,87,67,78,86,70,77,69,49,42,62,75,60,56,75,56,50,42,81,40,80,50,75,83,88,68,77,88,58,91,92,60,91,73,74,75,75,38,27,43,62,30,29,67,55,80,83,72,88,59,80,54,90,86,46,61,66,70,72,52,59,74,42,72,49,71,40,72,62,55,74,67,56,46,54,52,50,58,77,38,53,55,48,68,68,62,56,72,36,40,80,129

Secondary structure (DSSP, 8-state):
--HHHHHHHHHHHHHHHHHHTT--------PPPP-HHHHTTEEEEEES------TT------EEEEEEEPSS-SS--TTS-HHHHHTTSSEEPPPHHHHHHHHHH---HHHHHHB--